Protein AF-A0A060ZP92-F1 (afdb_monomer_lite)

Radius of gyration: 17.62 Å; chains: 1; bounding box: 43×42×41 Å

pLDDT: mean 77.89, std 17.51, range [23.53, 98.38]

Structure (mmCIF, N/CA/C/O backbone):
data_AF-A0A060ZP92-F1
#
_entry.id   AF-A0A060ZP92-F1
#
loop_
_atom_site.group_PDB
_atom_site.id
_atom_site.type_symbol
_atom_site.label_atom_id
_atom_site.label_alt_id
_atom_site.label_comp_id
_atom_site.label_asym_id
_atom_site.label_entity_id
_atom_site.label_seq_id
_atom_site.pdbx_PDB_ins_code
_atom_site.Cartn_x
_atom_site.Cartn_y
_atom_site.Cartn_z
_atom_site.occupancy
_atom_site.B_iso_or_equiv
_atom_site.auth_seq_id
_atom_site.auth_comp_id
_atom_site.auth_asym_id
_atom_site.auth_atom_id
_atom_site.pdbx_PDB_model_num
ATOM 1 N N . MET A 1 1 ? -26.214 -10.672 -12.019 1.00 34.66 1 MET A N 1
ATOM 2 C CA . MET A 1 1 ? -25.165 -9.644 -11.840 1.00 34.66 1 MET A CA 1
ATOM 3 C C . MET A 1 1 ? -24.359 -9.556 -13.135 1.00 34.66 1 MET A C 1
ATOM 5 O O . MET A 1 1 ? -23.635 -10.490 -13.450 1.00 34.66 1 MET A O 1
ATOM 9 N N . ARG A 1 2 ? -24.574 -8.525 -13.968 1.00 23.53 2 ARG A N 1
ATOM 10 C CA . ARG A 1 2 ? -23.811 -8.343 -15.219 1.00 23.53 2 ARG A CA 1
ATOM 11 C C . ARG A 1 2 ? -22.409 -7.856 -14.856 1.00 23.53 2 ARG A C 1
ATOM 13 O O . ARG A 1 2 ? -22.267 -6.748 -14.354 1.00 23.53 2 ARG A O 1
ATOM 20 N N . VAL A 1 3 ? -21.395 -8.681 -15.103 1.00 27.31 3 VAL A N 1
ATOM 21 C CA . VAL A 1 3 ? -19.987 -8.282 -15.000 1.00 27.31 3 VAL A CA 1
ATOM 22 C C . VAL A 1 3 ? -19.690 -7.383 -16.201 1.00 27.31 3 VAL A C 1
ATOM 24 O O . VAL A 1 3 ? -19.450 -7.864 -17.307 1.00 27.31 3 VAL A O 1
ATOM 27 N N . SER A 1 4 ? -19.789 -6.067 -16.016 1.00 29.83 4 SER A N 1
ATOM 28 C CA . SER A 1 4 ? -19.252 -5.099 -16.973 1.00 29.83 4 SER A CA 1
ATOM 29 C C . SER A 1 4 ? -17.756 -5.366 -17.130 1.00 29.83 4 SER A C 1
ATOM 31 O O . SER A 1 4 ? -17.055 -5.490 -16.125 1.00 29.83 4 SER A O 1
ATOM 33 N N . ARG A 1 5 ? -17.278 -5.492 -18.376 1.00 30.33 5 ARG A N 1
ATOM 34 C CA . ARG A 1 5 ? -15.861 -5.712 -18.695 1.00 30.33 5 ARG A CA 1
ATOM 35 C C . ARG A 1 5 ? -15.027 -4.613 -18.034 1.00 30.33 5 ARG A C 1
ATOM 37 O O . ARG A 1 5 ? -15.079 -3.462 -18.453 1.00 30.33 5 ARG A O 1
ATOM 44 N N . CYS A 1 6 ? -14.332 -4.974 -16.960 1.00 28.98 6 CYS A N 1
ATOM 45 C CA . CYS A 1 6 ? -13.399 -4.094 -16.274 1.00 28.98 6 CYS A CA 1
ATOM 46 C C . CYS A 1 6 ? -12.155 -3.942 -17.167 1.00 28.98 6 CYS A C 1
ATOM 48 O O . CYS A 1 6 ? -11.754 -4.941 -17.775 1.00 28.98 6 CYS A O 1
ATOM 50 N N . PRO A 1 7 ? -11.566 -2.741 -17.301 1.00 36.81 7 PRO A N 1
ATOM 51 C CA . PRO A 1 7 ? -10.344 -2.558 -18.074 1.00 36.81 7 PRO A CA 1
ATOM 52 C C . PRO A 1 7 ? -9.232 -3.468 -17.541 1.00 36.81 7 PRO A C 1
ATOM 54 O O . PRO A 1 7 ? -9.171 -3.756 -16.344 1.00 36.81 7 PRO A O 1
ATOM 57 N N . SER A 1 8 ? -8.382 -3.935 -18.454 1.00 42.12 8 SER A N 1
ATOM 58 C CA . SER A 1 8 ? -7.277 -4.862 -18.201 1.00 42.12 8 SER A CA 1
ATOM 59 C C . SER A 1 8 ? -6.386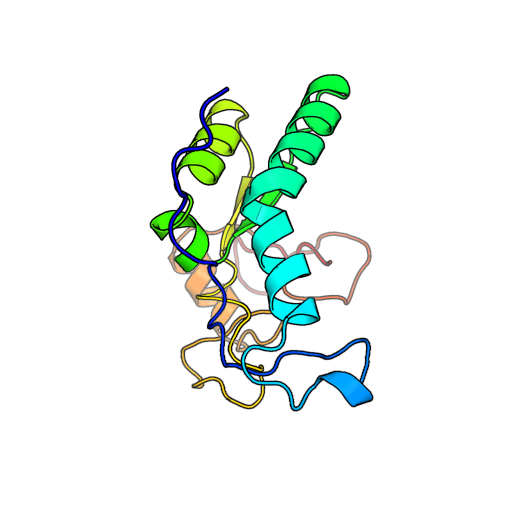 -4.423 -17.032 1.00 42.12 8 SER A C 1
ATOM 61 O O . SER A 1 8 ? -6.152 -3.223 -16.843 1.00 42.12 8 SER A O 1
ATOM 63 N N . SER A 1 9 ? -5.904 -5.431 -16.296 1.00 44.69 9 SER A N 1
ATOM 64 C CA . SER A 1 9 ? -5.021 -5.393 -15.123 1.00 44.69 9 SER A CA 1
ATOM 65 C C . SER A 1 9 ? -4.122 -4.156 -14.987 1.00 44.69 9 SER A C 1
ATOM 67 O O . SER A 1 9 ? -3.545 -3.673 -15.956 1.00 44.69 9 SER A O 1
ATOM 69 N N . VAL A 1 10 ? -3.892 -3.713 -13.743 1.00 45.72 10 VAL A N 1
ATOM 70 C CA . VAL A 1 10 ? -2.815 -2.757 -13.367 1.00 45.72 10 VAL A CA 1
ATOM 71 C C . VAL A 1 10 ? -1.423 -3.239 -13.795 1.00 45.72 10 VAL A C 1
ATOM 73 O O . VAL A 1 10 ? -0.471 -2.469 -13.863 1.00 45.72 10 VAL A O 1
ATOM 76 N N . TYR A 1 11 ? -1.308 -4.522 -14.105 1.00 54.25 11 TYR A N 1
ATOM 77 C CA . TYR A 1 11 ? -0.072 -5.160 -14.491 1.00 54.25 11 TYR A CA 1
ATOM 78 C C . TYR A 1 11 ? 0.082 -5.197 -16.006 1.00 54.25 11 TYR A C 1
ATOM 80 O O . TYR A 1 11 ? -0.868 -5.535 -16.717 1.00 54.25 11 TYR A O 1
ATOM 88 N N . GLU A 1 12 ? 1.282 -4.864 -16.484 1.00 60.38 12 GLU A N 1
ATOM 89 C CA . GLU A 1 12 ? 1.642 -5.040 -17.888 1.00 60.38 12 GLU A CA 1
ATOM 90 C C . GLU A 1 12 ? 1.626 -6.534 -18.215 1.00 60.38 12 GLU A C 1
ATOM 92 O O . GLU A 1 12 ? 2.342 -7.326 -17.602 1.00 60.38 12 GLU A O 1
ATOM 97 N N . VAL A 1 13 ? 0.765 -6.907 -19.160 1.00 57.66 13 VAL A N 1
ATOM 98 C CA . VAL A 1 13 ? 0.429 -8.298 -19.501 1.00 57.66 13 VAL A CA 1
ATOM 99 C C . VAL A 1 13 ? 1.650 -9.099 -19.967 1.00 57.66 13 VAL A C 1
ATOM 101 O O . VAL A 1 13 ? 1.743 -10.296 -19.695 1.00 57.66 13 VAL A O 1
ATOM 104 N N . ASP A 1 14 ? 2.606 -8.415 -20.595 1.00 57.59 14 ASP A N 1
ATOM 105 C CA . ASP A 1 14 ? 3.786 -9.021 -21.213 1.00 57.59 14 ASP A CA 1
ATOM 106 C C . ASP A 1 14 ? 5.065 -8.844 -20.384 1.00 57.59 14 ASP A C 1
ATOM 108 O O . ASP A 1 14 ? 6.139 -9.270 -20.812 1.00 57.59 14 ASP A O 1
ATOM 112 N N . ARG A 1 15 ? 4.987 -8.236 -19.188 1.00 59.16 15 ARG A N 1
ATOM 113 C CA . ARG A 1 15 ? 6.166 -8.115 -18.325 1.00 59.16 15 ARG A CA 1
ATOM 114 C C . ARG A 1 15 ? 6.324 -9.325 -17.412 1.00 59.16 15 ARG A C 1
ATOM 116 O O . ARG A 1 15 ? 5.422 -9.624 -16.620 1.00 59.16 15 ARG A O 1
ATOM 123 N N . PRO A 1 16 ? 7.493 -9.990 -17.438 1.00 52.31 16 PRO A N 1
ATOM 124 C CA . PRO A 1 16 ? 7.793 -11.023 -16.468 1.00 52.31 16 PRO A CA 1
ATOM 125 C C . PRO A 1 16 ? 7.847 -10.405 -15.065 1.00 52.31 16 PRO A C 1
ATOM 127 O O . PRO A 1 16 ? 8.478 -9.380 -14.833 1.00 52.31 16 PRO A O 1
ATOM 130 N N . SER A 1 17 ? 7.195 -11.059 -14.112 1.00 58.78 17 SER A N 1
ATOM 131 C CA . SER A 1 17 ? 7.339 -10.789 -12.680 1.00 58.78 17 SER A CA 1
ATOM 132 C C . SER A 1 17 ? 7.873 -12.042 -11.980 1.00 58.78 17 SER A C 1
ATOM 134 O O . SER A 1 17 ? 8.050 -13.078 -12.629 1.00 58.78 17 SER A O 1
ATOM 136 N N . THR A 1 18 ? 8.168 -11.951 -10.680 1.00 58.47 18 THR A N 1
ATOM 137 C CA . THR A 1 18 ? 8.596 -13.067 -9.834 1.00 58.47 18 THR A CA 1
ATOM 138 C C . THR A 1 18 ? 7.713 -14.284 -10.092 1.00 58.47 18 THR A C 1
ATOM 140 O O . THR A 1 18 ? 6.513 -14.281 -9.817 1.00 58.47 18 THR A O 1
ATOM 143 N N . SER A 1 19 ? 8.304 -15.310 -10.701 1.00 61.28 19 SER A N 1
ATOM 144 C CA . SER A 1 19 ? 7.582 -16.516 -11.079 1.00 61.28 19 SER A CA 1
ATOM 145 C C . SER A 1 19 ? 7.633 -17.518 -9.938 1.00 61.28 19 SER A C 1
ATOM 147 O O . SER A 1 19 ? 8.722 -17.884 -9.507 1.00 61.28 19 SER A O 1
ATOM 149 N N . ILE A 1 20 ? 6.470 -17.998 -9.492 1.00 65.19 20 ILE A N 1
ATOM 150 C CA . ILE A 1 20 ? 6.398 -19.140 -8.566 1.00 65.19 20 ILE A CA 1
ATOM 151 C C . ILE A 1 20 ? 6.690 -20.456 -9.312 1.00 65.19 20 ILE A C 1
ATOM 153 O O . ILE A 1 20 ? 7.196 -21.401 -8.718 1.00 65.19 20 ILE A O 1
ATOM 157 N N . PHE A 1 21 ? 6.446 -20.497 -10.628 1.00 72.38 21 PHE A N 1
ATOM 158 C CA . PHE A 1 21 ? 6.690 -21.659 -11.488 1.00 72.38 21 PHE A CA 1
ATOM 159 C C . PHE A 1 21 ? 7.676 -21.293 -12.609 1.00 72.38 21 PHE A C 1
ATOM 161 O O . PHE A 1 21 ? 7.273 -20.677 -13.606 1.00 72.38 21 PHE A O 1
ATOM 168 N N . PRO A 1 22 ? 8.977 -21.605 -12.452 1.00 69.75 22 PRO A N 1
ATOM 169 C CA . PRO A 1 22 ? 10.018 -21.206 -13.402 1.00 69.75 22 PRO A CA 1
ATOM 170 C C . PRO A 1 22 ? 9.716 -21.620 -14.847 1.00 69.75 22 PRO A C 1
ATOM 172 O O . PRO A 1 22 ? 9.876 -20.804 -15.753 1.00 69.75 22 PRO A O 1
ATOM 175 N N . ASP A 1 23 ? 9.179 -22.824 -15.044 1.00 78.12 23 ASP A N 1
ATOM 176 C CA . ASP A 1 23 ? 8.965 -23.434 -16.364 1.00 78.12 23 ASP A CA 1
ATOM 177 C C . ASP A 1 23 ? 7.969 -22.668 -17.243 1.00 78.12 23 ASP A C 1
ATOM 179 O O . ASP A 1 23 ? 8.072 -22.659 -18.466 1.00 78.12 23 ASP A O 1
ATOM 183 N N . THR A 1 24 ? 7.013 -21.970 -16.628 1.00 70.62 24 THR A N 1
ATOM 184 C CA . THR A 1 24 ? 5.992 -21.194 -17.347 1.00 70.62 24 THR A CA 1
ATOM 185 C C . THR A 1 24 ? 6.353 -19.718 -17.519 1.00 70.62 24 THR A C 1
ATOM 187 O O . THR A 1 24 ? 5.608 -18.982 -18.163 1.00 70.62 24 THR A O 1
ATOM 190 N N . ARG A 1 25 ? 7.495 -19.268 -16.970 1.00 68.50 25 ARG A N 1
ATOM 191 C CA . ARG A 1 25 ? 7.913 -17.851 -16.961 1.00 68.50 25 ARG A CA 1
ATOM 192 C C . ARG A 1 25 ? 8.108 -17.265 -18.363 1.00 68.50 25 ARG A C 1
ATOM 194 O O . ARG A 1 25 ? 7.952 -16.061 -18.527 1.00 68.50 25 ARG A O 1
ATOM 201 N N . ALA A 1 26 ? 8.480 -18.089 -19.343 1.00 72.19 26 ALA A N 1
ATOM 202 C CA . ALA A 1 26 ? 8.797 -17.644 -20.702 1.00 72.19 26 ALA A CA 1
ATOM 203 C C . ALA A 1 26 ? 7.561 -17.423 -21.598 1.00 72.19 26 ALA A C 1
ATOM 205 O O . ALA A 1 26 ? 7.706 -16.958 -22.726 1.00 72.19 26 ALA A O 1
ATOM 206 N N . LEU A 1 27 ? 6.356 -17.772 -21.134 1.00 73.12 27 LEU A N 1
ATOM 207 C CA . LEU A 1 27 ? 5.127 -17.584 -21.905 1.00 73.12 27 LEU A CA 1
ATOM 208 C C . LEU A 1 27 ? 4.749 -16.096 -21.973 1.00 73.12 27 LEU A C 1
ATOM 210 O O . LEU A 1 27 ? 4.792 -15.405 -20.958 1.00 73.12 27 LEU A O 1
ATOM 214 N N . ALA A 1 28 ? 4.327 -15.628 -23.151 1.00 69.56 28 ALA A N 1
ATOM 215 C CA . ALA A 1 28 ? 3.803 -14.280 -23.373 1.00 69.56 28 ALA A CA 1
ATOM 216 C C . ALA A 1 28 ? 2.411 -14.367 -24.042 1.00 69.56 28 ALA A C 1
ATOM 218 O O . ALA A 1 28 ? 2.324 -14.819 -25.187 1.00 69.56 28 ALA A O 1
ATOM 219 N N . PRO A 1 29 ? 1.318 -13.997 -23.344 1.00 69.31 29 PRO A N 1
ATOM 220 C CA . PRO A 1 29 ? 1.286 -13.533 -21.954 1.00 69.31 29 PRO A CA 1
ATOM 221 C C . PRO A 1 29 ? 1.598 -14.667 -20.973 1.00 69.31 29 PRO A C 1
ATOM 223 O O . PRO A 1 29 ? 1.275 -15.820 -21.252 1.00 69.31 29 PRO A O 1
ATOM 226 N N . TYR A 1 30 ? 2.172 -14.354 -19.807 1.00 73.62 30 TYR A N 1
ATOM 227 C CA . TYR A 1 30 ? 2.406 -15.349 -18.754 1.00 73.62 30 TYR A CA 1
ATOM 228 C C . TYR A 1 30 ? 1.087 -15.586 -17.991 1.00 73.62 30 TYR A C 1
ATOM 230 O O . TYR A 1 30 ? 0.736 -14.786 -17.119 1.00 73.62 30 TYR A O 1
ATOM 238 N N . PRO A 1 31 ? 0.310 -16.653 -18.274 1.00 73.88 31 PRO A N 1
ATOM 239 C CA . PRO A 1 31 ? -1.106 -16.670 -17.912 1.00 73.88 31 PRO A CA 1
ATOM 240 C C . PRO A 1 31 ? -1.339 -16.890 -16.414 1.00 73.88 31 PRO A C 1
ATOM 242 O O . PRO A 1 31 ? -2.288 -16.337 -15.859 1.00 73.88 31 PRO A O 1
ATOM 245 N N . LEU A 1 32 ? -0.453 -17.629 -15.734 1.00 74.69 32 LEU A N 1
ATOM 246 C CA . LEU A 1 32 ? -0.505 -17.778 -14.275 1.00 74.69 32 LEU A CA 1
ATOM 247 C C . LEU A 1 32 ? -0.263 -16.436 -13.584 1.00 74.69 32 LEU A C 1
ATOM 249 O O . LEU A 1 32 ? -0.985 -16.072 -12.656 1.00 74.69 32 LEU A O 1
ATOM 253 N N . ASN A 1 33 ? 0.710 -15.676 -14.095 1.00 74.62 33 ASN A N 1
ATOM 254 C CA . ASN A 1 33 ? 1.044 -14.377 -13.543 1.00 74.62 33 ASN A CA 1
ATOM 255 C C . ASN A 1 33 ? 0.022 -13.303 -13.912 1.00 74.62 33 ASN A C 1
ATOM 257 O O . ASN A 1 33 ? -0.225 -12.375 -13.163 1.00 74.62 33 ASN A O 1
ATOM 261 N N . TYR A 1 34 ? -0.655 -13.426 -15.040 1.00 76.81 34 TYR A N 1
ATOM 262 C CA . TYR A 1 34 ? -1.779 -12.549 -15.320 1.00 76.81 34 TYR A CA 1
ATOM 263 C C . TYR A 1 34 ? -2.966 -12.860 -14.392 1.00 76.81 34 TYR A C 1
ATOM 265 O O . TYR A 1 34 ? -3.515 -11.970 -13.737 1.00 76.81 34 TYR A O 1
ATOM 273 N N . GLY A 1 35 ? -3.329 -14.141 -14.276 1.00 79.62 35 GLY A N 1
ATOM 274 C CA . GLY A 1 35 ? -4.527 -14.582 -13.563 1.00 79.62 35 GLY A CA 1
ATOM 275 C C . GLY A 1 35 ? -4.550 -14.184 -12.087 1.00 79.62 35 GLY A C 1
ATOM 276 O O . GLY A 1 35 ? -5.542 -13.623 -11.619 1.00 79.62 35 GLY A O 1
ATOM 277 N N . TRP A 1 36 ? -3.455 -14.408 -11.353 1.00 75.25 36 TRP A N 1
ATOM 278 C CA . TRP A 1 36 ? -3.393 -14.085 -9.918 1.00 75.25 36 TRP A CA 1
ATOM 279 C C . TRP A 1 36 ? -3.486 -12.569 -9.622 1.00 75.25 36 TRP A C 1
ATOM 281 O O . TRP A 1 36 ? -3.965 -12.153 -8.569 1.00 75.25 36 TRP A O 1
ATOM 291 N N . ARG A 1 37 ? -3.101 -11.738 -10.592 1.00 78.81 37 ARG A N 1
ATOM 292 C CA . ARG A 1 37 ? -2.873 -10.295 -10.502 1.00 78.81 37 ARG A CA 1
ATOM 293 C C . ARG A 1 37 ? -4.141 -9.561 -10.882 1.00 78.81 37 ARG A C 1
ATOM 295 O O . ARG A 1 37 ? -4.487 -8.575 -10.245 1.00 78.81 37 ARG A O 1
ATOM 302 N N . ASP A 1 38 ? -4.858 -10.085 -11.875 1.00 84.31 38 ASP A N 1
ATOM 303 C CA . ASP A 1 38 ? -6.220 -9.668 -12.201 1.00 84.31 38 ASP A CA 1
ATOM 304 C C . ASP A 1 38 ? -7.207 -10.041 -11.084 1.00 84.31 38 ASP A C 1
ATOM 306 O O . ASP A 1 38 ? -8.100 -9.263 -10.743 1.00 84.31 38 ASP A O 1
ATOM 310 N N . TYR A 1 39 ? -7.030 -11.211 -10.457 1.00 89.88 39 TYR A N 1
ATOM 311 C CA . TYR A 1 39 ? -7.950 -11.678 -9.422 1.00 89.88 39 TYR A CA 1
ATOM 312 C C . TYR A 1 39 ? -8.029 -10.739 -8.212 1.00 89.88 39 TYR A C 1
ATOM 314 O O . TYR A 1 39 ? -9.132 -10.506 -7.712 1.00 89.88 39 TYR A O 1
ATOM 322 N N . GLY A 1 40 ? -6.901 -10.188 -7.751 1.00 89.88 40 GLY A N 1
ATOM 323 C CA . GLY A 1 40 ? -6.835 -9.282 -6.597 1.00 89.88 40 GLY A CA 1
ATOM 324 C C . GLY A 1 40 ? -7.860 -8.136 -6.657 1.00 89.88 40 GLY A C 1
ATOM 325 O O . GLY A 1 40 ? -8.799 -8.133 -5.856 1.00 89.88 40 GLY A O 1
ATOM 326 N N . PRO A 1 41 ? -7.747 -7.200 -7.616 1.00 89.69 41 PRO A N 1
ATOM 327 C CA . PRO A 1 41 ? -8.677 -6.081 -7.760 1.00 89.69 41 PRO A CA 1
ATOM 328 C C . PRO A 1 41 ? -10.071 -6.497 -8.258 1.00 89.69 41 PRO A C 1
ATOM 330 O O . PRO A 1 41 ? -11.060 -5.836 -7.935 1.00 89.69 41 PRO A O 1
ATOM 333 N N . ARG A 1 42 ? -10.193 -7.590 -9.028 1.00 90.06 42 ARG A N 1
ATOM 334 C CA . ARG A 1 42 ? -11.485 -8.010 -9.596 1.00 90.06 42 ARG A CA 1
ATOM 335 C C . ARG A 1 42 ? -12.377 -8.751 -8.603 1.00 90.06 42 ARG A C 1
ATOM 337 O O . ARG A 1 42 ? -13.595 -8.615 -8.663 1.00 90.06 42 ARG A O 1
ATOM 344 N N . GLY A 1 43 ? -11.794 -9.559 -7.723 1.00 92.44 43 GLY A N 1
ATOM 345 C CA . GLY A 1 43 ? -12.538 -10.466 -6.849 1.00 92.44 43 GLY A CA 1
ATOM 346 C C . GLY A 1 43 ? -11.978 -10.593 -5.437 1.00 92.44 43 GLY A C 1
ATOM 347 O O . GLY A 1 43 ? -12.759 -10.705 -4.494 1.00 92.44 43 GLY A O 1
ATOM 348 N N . GLY A 1 44 ? -10.656 -10.611 -5.273 1.00 94.56 44 GLY A N 1
ATOM 349 C CA . GLY A 1 44 ? -10.016 -10.809 -3.970 1.00 94.56 44 GLY A CA 1
ATOM 350 C C . GLY A 1 44 ? -10.378 -9.711 -2.970 1.00 94.56 44 GLY A C 1
ATOM 351 O O . GLY A 1 44 ? -10.836 -10.006 -1.869 1.00 94.56 44 GLY A O 1
ATOM 352 N N . ILE A 1 45 ? -10.264 -8.450 -3.390 1.00 95.12 45 ILE A N 1
ATOM 353 C CA . ILE A 1 45 ? -10.505 -7.282 -2.537 1.00 95.12 45 ILE A CA 1
ATOM 354 C C . ILE A 1 45 ? -11.926 -7.235 -1.964 1.00 95.12 45 ILE A C 1
ATOM 356 O O . ILE A 1 45 ? -12.102 -6.900 -0.800 1.00 95.12 45 ILE A O 1
ATOM 360 N N . TRP A 1 46 ? -12.939 -7.634 -2.734 1.00 96.69 46 TRP A N 1
ATOM 361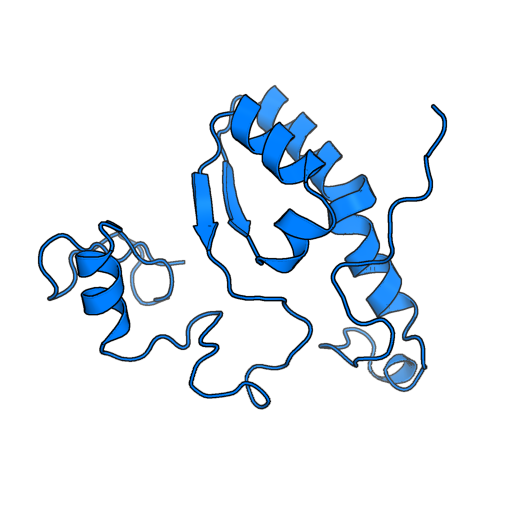 C CA . TRP A 1 46 ? -14.335 -7.602 -2.286 1.00 96.69 46 TRP A CA 1
ATOM 362 C C . TRP A 1 46 ? -14.612 -8.629 -1.188 1.00 96.69 46 TRP A C 1
ATOM 364 O O . TRP A 1 46 ? -15.314 -8.329 -0.230 1.00 96.69 46 TRP A O 1
ATOM 374 N N . ARG A 1 47 ? -13.979 -9.805 -1.265 1.00 97.56 47 ARG A N 1
ATOM 375 C CA . ARG A 1 47 ? -14.054 -10.814 -0.197 1.00 97.56 47 ARG A CA 1
ATOM 376 C C . ARG A 1 47 ? -13.333 -10.354 1.068 1.00 97.56 47 ARG A C 1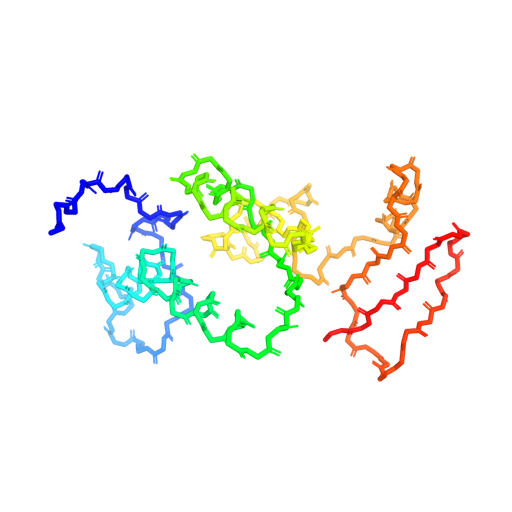
ATOM 378 O O . ARG A 1 47 ? -13.817 -10.596 2.170 1.00 97.56 47 ARG A O 1
ATOM 385 N N . LEU A 1 48 ? -12.190 -9.678 0.915 1.00 96.88 48 LEU A N 1
ATOM 386 C CA . LEU A 1 48 ? -11.485 -9.075 2.048 1.00 96.88 48 LEU A CA 1
ATOM 387 C C . LEU A 1 48 ? -12.341 -7.996 2.711 1.00 96.88 48 LEU A C 1
ATOM 389 O O . LEU A 1 48 ? -12.462 -8.000 3.930 1.00 96.88 48 LEU A O 1
ATOM 393 N N . ILE A 1 49 ? -12.983 -7.134 1.921 1.00 97.31 49 ILE A N 1
ATOM 394 C CA . ILE A 1 49 ? -13.927 -6.127 2.416 1.00 97.31 49 ILE A CA 1
ATOM 395 C C . ILE A 1 49 ? -15.042 -6.781 3.237 1.00 97.31 49 ILE A C 1
ATOM 397 O O . ILE A 1 49 ? -15.248 -6.389 4.378 1.00 97.31 49 ILE A O 1
ATOM 401 N N . GLU A 1 50 ? -15.711 -7.809 2.709 1.00 97.75 50 GLU A N 1
ATOM 402 C CA . GLU A 1 50 ? -16.780 -8.513 3.434 1.00 97.75 50 GLU A CA 1
ATOM 403 C C . GLU A 1 50 ? -16.298 -9.102 4.769 1.00 97.75 50 GLU A C 1
ATOM 405 O O . GLU A 1 50 ? -17.015 -9.064 5.772 1.00 97.75 50 GLU A O 1
ATOM 410 N N . SER A 1 51 ? -15.079 -9.645 4.799 1.00 97.94 51 SER A N 1
ATOM 411 C CA . SER A 1 51 ? -14.478 -10.183 6.021 1.00 97.94 51 SER A CA 1
ATOM 412 C C . SER A 1 51 ? -14.137 -9.078 7.025 1.00 97.94 51 SER A C 1
ATOM 414 O O . SER A 1 51 ? -14.444 -9.209 8.207 1.00 97.94 51 SER A O 1
ATOM 416 N N . LEU A 1 52 ? -13.522 -7.984 6.574 1.00 98.00 52 LEU A N 1
ATOM 417 C CA . LEU A 1 52 ? -13.162 -6.848 7.425 1.00 98.00 52 LEU A CA 1
ATOM 418 C C . LEU A 1 52 ? -14.408 -6.169 8.003 1.00 98.00 52 LEU A C 1
ATOM 420 O O . LEU A 1 52 ? -14.441 -5.887 9.198 1.00 98.00 52 LEU A O 1
ATOM 424 N N . ASP A 1 53 ? -15.450 -5.992 7.186 1.00 97.69 53 ASP A N 1
ATOM 425 C CA . ASP A 1 53 ? -16.734 -5.424 7.600 1.00 97.69 53 ASP A CA 1
ATOM 426 C C . ASP A 1 53 ? -17.394 -6.303 8.676 1.00 97.69 53 ASP A C 1
ATOM 428 O O . ASP A 1 53 ? -17.831 -5.795 9.709 1.00 97.69 53 ASP A O 1
ATOM 432 N N . ARG A 1 54 ? -17.394 -7.634 8.492 1.00 98.38 54 ARG A N 1
ATOM 433 C CA . ARG A 1 54 ? -17.924 -8.599 9.477 1.00 98.38 54 ARG A CA 1
ATOM 434 C C . ARG A 1 54 ? -17.247 -8.484 10.842 1.00 98.38 54 ARG A C 1
ATOM 436 O O . ARG A 1 54 ? -17.899 -8.690 11.861 1.00 98.38 54 ARG A O 1
ATOM 443 N N . HIS A 1 55 ? -15.953 -8.185 10.855 1.00 97.88 55 HIS A N 1
ATOM 444 C CA . HIS A 1 55 ? -15.155 -8.077 12.075 1.00 97.88 55 HIS A CA 1
ATOM 445 C C . HIS A 1 55 ? -14.942 -6.631 12.539 1.00 97.88 55 HIS A C 1
ATOM 447 O O . HIS A 1 55 ? -14.224 -6.411 13.510 1.00 97.88 55 HIS A O 1
ATOM 453 N N . GLN A 1 56 ? -15.568 -5.654 11.875 1.00 96.62 56 GLN A N 1
ATOM 454 C CA . GLN A 1 56 ? -15.445 -4.227 12.180 1.00 96.62 56 GLN A CA 1
ATOM 455 C C . GLN A 1 56 ? -13.984 -3.735 12.203 1.00 96.62 56 GLN A C 1
ATOM 457 O O . GLN A 1 56 ? -13.618 -2.857 12.986 1.00 96.62 56 GLN A O 1
ATOM 462 N N . VAL A 1 57 ? -13.139 -4.296 11.333 1.00 97.50 57 VAL A N 1
ATOM 463 C CA . VAL A 1 57 ? -11.716 -3.953 11.243 1.00 97.50 57 VAL A CA 1
ATOM 464 C C . VAL A 1 57 ? -11.499 -2.896 10.166 1.00 97.50 57 VAL A C 1
ATOM 466 O O . VAL A 1 57 ? -11.821 -3.084 8.993 1.00 97.50 57 VAL A O 1
ATOM 469 N N . ARG A 1 58 ? -10.887 -1.779 10.560 1.00 96.56 58 ARG A N 1
ATOM 470 C CA . ARG A 1 58 ? -10.423 -0.740 9.638 1.00 96.56 58 ARG A CA 1
ATOM 471 C C . ARG A 1 58 ? -9.077 -1.147 9.035 1.00 96.56 58 ARG A C 1
ATOM 473 O O . ARG A 1 58 ? -8.136 -1.407 9.778 1.00 96.56 58 ARG A O 1
ATOM 480 N N . ALA A 1 59 ? -8.970 -1.139 7.709 1.00 94.75 59 ALA A N 1
ATOM 481 C CA . ALA A 1 59 ? -7.719 -1.455 7.025 1.00 94.75 59 ALA A CA 1
ATOM 482 C C . ALA A 1 59 ? -6.828 -0.225 6.790 1.00 94.75 59 ALA A C 1
ATOM 484 O O . ALA A 1 59 ? -7.311 0.902 6.621 1.00 94.75 59 ALA A O 1
ATOM 485 N N . SER A 1 60 ? -5.527 -0.499 6.698 1.00 91.88 60 SER A N 1
ATOM 486 C CA . SER A 1 60 ? -4.521 0.356 6.068 1.00 91.88 60 SER A CA 1
ATOM 487 C C . SER A 1 60 ? -4.104 -0.283 4.745 1.00 91.88 60 SER A C 1
ATOM 489 O O . SER A 1 60 ? -3.826 -1.479 4.704 1.00 91.88 60 SER A O 1
ATOM 491 N N . VAL A 1 61 ? -4.088 0.493 3.663 1.00 89.38 61 VAL A N 1
ATOM 492 C CA . VAL A 1 61 ? -3.848 -0.009 2.305 1.00 89.38 61 VAL A CA 1
ATOM 493 C C . VAL A 1 61 ? -2.617 0.649 1.711 1.00 89.38 61 VAL A C 1
ATOM 495 O O . VAL A 1 61 ? -2.593 1.864 1.531 1.00 89.38 61 VAL A O 1
ATOM 498 N N . MET A 1 62 ? -1.636 -0.168 1.341 1.00 86.94 62 MET A N 1
ATOM 499 C CA . MET A 1 62 ? -0.517 0.231 0.489 1.00 86.94 62 MET A CA 1
ATOM 500 C C . MET A 1 62 ? -1.010 0.278 -0.961 1.00 86.94 62 MET A C 1
ATOM 502 O O . MET A 1 62 ? -1.289 -0.756 -1.569 1.00 86.94 62 MET A O 1
ATOM 506 N N . LEU A 1 63 ? -1.203 1.483 -1.497 1.00 84.19 63 LEU A N 1
ATOM 507 C CA . LEU A 1 63 ? -1.871 1.715 -2.774 1.00 84.19 63 LEU A CA 1
ATOM 508 C C . LEU A 1 63 ? -0.878 2.185 -3.840 1.00 84.19 63 LEU A C 1
ATOM 510 O O . LEU A 1 63 ? -0.303 3.270 -3.739 1.00 84.19 63 LEU A O 1
ATOM 514 N N . ASN A 1 64 ? -0.737 1.395 -4.905 1.00 84.44 64 ASN A N 1
ATOM 515 C CA . ASN A 1 64 ? -0.086 1.842 -6.133 1.00 84.44 64 ASN A CA 1
ATOM 516 C C . ASN A 1 64 ? -0.958 2.888 -6.861 1.00 84.44 64 ASN A C 1
ATOM 518 O O . ASN A 1 64 ? -2.175 2.701 -6.966 1.00 84.44 64 ASN A O 1
ATOM 522 N N . SER A 1 65 ? -0.366 3.936 -7.442 1.00 79.56 65 SER A N 1
ATOM 523 C CA . SER A 1 65 ? -1.132 4.992 -8.132 1.00 79.56 65 SER A CA 1
ATOM 524 C C . SER A 1 65 ? -1.969 4.468 -9.307 1.00 79.56 65 SER A C 1
ATOM 526 O O . SER A 1 65 ? -3.112 4.889 -9.477 1.00 79.56 65 SER A O 1
ATOM 528 N N . ASP A 1 66 ? -1.460 3.496 -10.073 1.00 83.00 66 ASP A N 1
ATOM 529 C CA . ASP A 1 66 ? -2.167 2.937 -11.238 1.00 83.00 66 ASP A CA 1
ATOM 530 C C . ASP A 1 66 ? -3.487 2.232 -10.842 1.00 83.00 66 ASP A C 1
ATOM 532 O O . ASP A 1 66 ? -4.421 2.139 -11.644 1.00 83.00 66 ASP A O 1
ATOM 536 N N . VAL A 1 67 ? -3.609 1.759 -9.591 1.00 84.69 67 VAL A N 1
ATOM 537 C CA . VAL A 1 67 ? -4.856 1.171 -9.063 1.00 84.69 67 VAL A CA 1
ATOM 538 C C . VAL A 1 67 ? -5.936 2.239 -8.917 1.00 84.69 67 VAL A C 1
ATOM 540 O O . VAL A 1 67 ? -7.100 1.963 -9.208 1.00 84.69 67 VAL A O 1
ATOM 543 N N . ALA A 1 68 ? -5.572 3.452 -8.494 1.00 83.81 68 ALA A N 1
ATOM 544 C CA . ALA A 1 68 ? -6.528 4.542 -8.325 1.00 83.81 68 ALA A CA 1
ATOM 545 C C . ALA A 1 68 ? -7.152 4.965 -9.665 1.00 83.81 68 ALA A C 1
ATOM 547 O O . ALA A 1 68 ? -8.344 5.267 -9.716 1.00 83.81 68 ALA A O 1
ATOM 548 N N . GLU A 1 69 ? -6.368 4.924 -10.745 1.00 82.94 69 GLU A N 1
ATOM 549 C CA . GLU A 1 69 ? -6.829 5.234 -12.101 1.00 82.94 69 GLU A CA 1
ATOM 550 C C . GLU A 1 69 ? -7.696 4.113 -12.695 1.00 82.94 69 GLU A C 1
ATOM 552 O O . GLU A 1 69 ? -8.766 4.377 -13.245 1.00 82.94 69 GLU A O 1
ATOM 557 N N . ARG A 1 70 ? -7.263 2.850 -12.578 1.00 85.62 70 ARG A N 1
ATOM 558 C CA . ARG A 1 70 ? -7.917 1.706 -13.246 1.00 85.62 70 ARG A CA 1
ATOM 559 C C . ARG A 1 70 ? -9.079 1.105 -12.462 1.00 85.62 70 ARG A C 1
ATOM 561 O O . ARG A 1 70 ? -10.029 0.603 -13.061 1.00 85.62 70 ARG A O 1
ATOM 568 N N . TYR A 1 71 ? -9.013 1.152 -11.133 1.00 90.25 71 TYR A N 1
ATOM 569 C CA . TYR A 1 71 ? -10.007 0.572 -10.229 1.00 90.25 71 TYR A CA 1
ATOM 570 C C . TYR A 1 71 ? -10.499 1.587 -9.182 1.00 90.25 71 TYR A C 1
ATOM 572 O O . TYR A 1 71 ? -10.467 1.302 -7.978 1.00 90.25 71 TYR A O 1
ATOM 580 N N . PRO A 1 72 ? -11.021 2.759 -9.595 1.00 91.50 72 PRO A N 1
ATOM 581 C CA . PRO A 1 72 ? -11.459 3.803 -8.667 1.00 91.50 72 PRO A CA 1
ATOM 582 C C . PRO A 1 72 ? -12.559 3.328 -7.705 1.00 91.50 72 PRO A C 1
ATOM 584 O O . PRO A 1 72 ? -12.713 3.883 -6.619 1.00 91.50 72 PRO A O 1
ATOM 587 N N . GLN A 1 73 ? -13.317 2.285 -8.063 1.00 94.38 73 GLN A N 1
ATOM 588 C CA . GLN A 1 73 ? -14.303 1.658 -7.183 1.00 94.38 73 GLN A CA 1
ATOM 589 C C . GLN A 1 73 ? -13.692 1.091 -5.891 1.00 94.38 73 GLN A C 1
ATOM 591 O O . GLN A 1 73 ? -14.353 1.132 -4.859 1.00 94.38 73 GLN A O 1
ATOM 596 N N . ILE A 1 74 ? -12.441 0.616 -5.917 1.00 93.88 74 ILE A N 1
ATOM 597 C CA . ILE A 1 74 ? -11.743 0.124 -4.719 1.00 93.88 74 ILE A CA 1
ATOM 598 C C . ILE A 1 74 ? -11.446 1.296 -3.781 1.00 93.88 74 ILE A C 1
ATOM 600 O O . ILE A 1 74 ? -11.711 1.224 -2.582 1.00 93.88 74 ILE A O 1
ATOM 604 N N . VAL A 1 75 ? -10.964 2.411 -4.341 1.00 93.19 75 VAL A N 1
ATOM 605 C CA . VAL A 1 75 ? -10.680 3.632 -3.576 1.00 93.19 75 VAL A CA 1
ATOM 606 C C . VAL A 1 75 ? -11.958 4.182 -2.943 1.00 93.19 75 VAL A C 1
ATOM 608 O O . VAL A 1 75 ? -11.966 4.524 -1.763 1.00 93.19 75 VAL A O 1
ATOM 611 N N . ARG A 1 76 ? -13.069 4.222 -3.690 1.00 94.94 76 ARG A N 1
ATOM 612 C CA . ARG A 1 76 ? -14.374 4.637 -3.145 1.00 94.94 76 ARG A CA 1
ATOM 613 C C . ARG A 1 76 ? -14.818 3.736 -1.993 1.00 94.94 76 ARG A C 1
ATOM 615 O O . ARG A 1 76 ? -15.131 4.255 -0.926 1.00 94.94 76 ARG A O 1
ATOM 622 N N . ALA A 1 77 ? -14.751 2.416 -2.173 1.00 95.62 77 ALA A N 1
ATOM 623 C CA . ALA A 1 77 ? -15.150 1.452 -1.149 1.00 95.62 77 ALA A CA 1
ATOM 624 C C . ALA A 1 77 ? -14.338 1.592 0.150 1.00 95.62 77 ALA A C 1
ATOM 626 O O . ALA A 1 77 ? -14.905 1.516 1.241 1.00 95.62 77 ALA A O 1
ATOM 627 N N . GLY A 1 78 ? -13.027 1.839 0.049 1.00 95.25 78 GLY A N 1
ATOM 628 C CA . GLY A 1 78 ? -12.194 2.096 1.223 1.00 95.25 78 GLY A CA 1
ATOM 629 C C . GLY A 1 78 ? -12.474 3.460 1.867 1.00 95.25 78 GLY A C 1
ATOM 630 O O . GLY A 1 78 ? -12.479 3.562 3.091 1.00 95.25 78 GLY A O 1
ATOM 631 N N . ARG A 1 79 ? -12.781 4.508 1.084 1.00 94.69 79 ARG A N 1
ATOM 632 C CA . ARG A 1 79 ? -13.163 5.829 1.624 1.00 94.69 79 ARG A CA 1
ATOM 633 C C . ARG A 1 79 ? -14.463 5.774 2.423 1.00 94.69 79 ARG A C 1
ATOM 635 O O . ARG A 1 79 ? -14.514 6.353 3.502 1.00 94.69 79 ARG A O 1
ATOM 642 N N . GLU A 1 80 ? -15.472 5.053 1.936 1.00 96.56 80 GLU A N 1
ATOM 643 C CA . GLU A 1 80 ? -16.735 4.815 2.660 1.00 96.56 80 GLU A CA 1
ATOM 644 C C . GLU A 1 80 ? -16.511 4.119 4.011 1.00 96.56 80 GLU A C 1
ATOM 646 O O . GLU A 1 80 ? -17.255 4.342 4.961 1.00 96.56 80 GLU A O 1
ATOM 651 N N . ARG A 1 81 ? -15.443 3.320 4.114 1.00 96.44 81 ARG A N 1
ATOM 652 C CA . ARG A 1 81 ? -15.032 2.592 5.325 1.00 96.44 81 ARG A CA 1
ATOM 653 C C . ARG A 1 81 ? -13.979 3.325 6.149 1.00 96.44 81 ARG A C 1
ATOM 655 O O . ARG A 1 81 ? -13.415 2.752 7.080 1.00 96.44 81 ARG A O 1
ATOM 662 N N . ASN A 1 82 ? -13.686 4.579 5.800 1.00 96.00 82 ASN A N 1
ATOM 663 C CA . ASN A 1 82 ? -12.652 5.387 6.434 1.00 96.00 82 ASN A CA 1
ATOM 664 C C . ASN A 1 82 ? -11.274 4.690 6.452 1.00 96.00 82 ASN A C 1
ATOM 666 O O . ASN A 1 82 ? -10.523 4.856 7.400 1.00 96.00 82 ASN A O 1
ATOM 670 N N . TRP A 1 83 ? -10.908 3.878 5.461 1.00 94.19 83 TRP A N 1
ATOM 671 C CA . TRP A 1 83 ? -9.598 3.213 5.437 1.00 94.19 83 TRP A CA 1
ATOM 672 C C . TRP A 1 83 ? -8.430 4.203 5.379 1.00 94.19 83 TRP A C 1
ATOM 674 O O . TRP A 1 83 ? -8.573 5.345 4.937 1.00 94.19 83 TRP A O 1
ATOM 684 N N . VAL A 1 84 ? -7.269 3.757 5.855 1.00 91.69 84 VAL A N 1
ATOM 685 C CA . VAL A 1 84 ? -6.011 4.502 5.745 1.00 91.69 84 VAL A CA 1
ATOM 686 C C . VAL A 1 84 ? -5.352 4.158 4.412 1.00 91.69 84 VAL A C 1
ATOM 688 O O . VAL A 1 84 ? -5.301 2.992 4.031 1.00 91.69 84 VAL A O 1
ATOM 691 N N . TRP A 1 85 ? -4.830 5.164 3.714 1.00 84.06 85 TRP A N 1
ATOM 692 C CA . TRP A 1 85 ? -4.138 4.994 2.437 1.00 84.06 85 TRP A CA 1
ATOM 693 C C . TRP A 1 85 ? -2.668 5.365 2.605 1.00 84.06 85 TRP A C 1
ATOM 695 O O . TRP A 1 85 ? -2.356 6.500 2.959 1.00 84.06 85 TRP A O 1
ATOM 705 N N . ALA A 1 86 ? -1.781 4.411 2.350 1.00 84.69 86 ALA A N 1
ATOM 706 C CA . ALA A 1 86 ? -0.342 4.604 2.271 1.00 84.69 86 ALA A CA 1
ATOM 707 C C . ALA A 1 86 ? 0.070 4.548 0.796 1.00 84.69 86 ALA A C 1
ATOM 709 O O . ALA A 1 86 ? -0.286 3.605 0.088 1.00 84.69 86 ALA A O 1
ATOM 710 N N . ALA A 1 87 ? 0.780 5.564 0.309 1.00 78.25 87 ALA A N 1
ATOM 711 C CA . ALA A 1 87 ? 1.276 5.567 -1.063 1.00 78.25 87 ALA A CA 1
ATOM 712 C C . ALA A 1 87 ? 2.317 4.453 -1.249 1.00 78.25 87 ALA A C 1
ATOM 714 O O . ALA A 1 87 ? 3.165 4.251 -0.387 1.00 78.25 87 ALA A O 1
ATOM 715 N N . HIS A 1 88 ? 2.248 3.731 -2.369 1.00 79.62 88 HIS A N 1
ATOM 716 C CA . HIS A 1 88 ? 3.131 2.596 -2.642 1.00 79.62 88 HIS A CA 1
ATOM 717 C C . HIS A 1 88 ? 3.637 2.614 -4.094 1.00 79.62 88 HIS A C 1
ATOM 719 O O . HIS A 1 88 ? 3.505 1.646 -4.839 1.00 79.62 88 HIS A O 1
ATOM 725 N N . GLY A 1 89 ? 4.176 3.749 -4.542 1.00 73.44 89 GLY A N 1
ATOM 726 C CA . GLY A 1 89 ? 4.723 3.903 -5.896 1.00 73.44 89 GLY A CA 1
ATOM 727 C C . GLY A 1 89 ? 3.697 3.751 -7.029 1.00 73.44 89 GLY A C 1
ATOM 728 O O . GLY A 1 89 ? 2.484 3.724 -6.811 1.00 73.44 89 GLY A O 1
ATOM 729 N N . LYS A 1 90 ? 4.186 3.659 -8.273 1.00 72.19 90 LYS A N 1
ATOM 730 C CA . LYS A 1 90 ? 3.321 3.657 -9.465 1.00 72.19 90 LYS A CA 1
ATOM 731 C C . LYS A 1 90 ? 2.609 2.324 -9.703 1.00 72.19 90 LYS A C 1
ATOM 733 O O . LYS A 1 90 ? 1.387 2.293 -9.845 1.00 72.19 90 LYS A O 1
ATOM 738 N N . ASN A 1 91 ? 3.377 1.236 -9.746 1.00 76.25 91 ASN A N 1
ATOM 739 C CA . ASN A 1 91 ? 2.910 -0.138 -9.931 1.00 76.25 91 ASN A CA 1
ATOM 740 C C . ASN A 1 91 ? 3.973 -1.144 -9.460 1.00 76.25 91 ASN A C 1
ATOM 742 O O . ASN A 1 91 ? 5.118 -0.778 -9.219 1.00 76.25 91 ASN A O 1
ATOM 746 N N . ASN A 1 92 ? 3.594 -2.422 -9.393 1.00 74.62 92 ASN A N 1
ATOM 747 C CA . ASN A 1 92 ? 4.492 -3.531 -9.041 1.00 74.62 92 ASN A CA 1
ATOM 748 C C . ASN A 1 92 ? 4.893 -4.359 -10.288 1.00 74.62 92 ASN A C 1
ATOM 750 O O . ASN A 1 92 ? 5.046 -5.584 -10.217 1.00 74.62 92 ASN A O 1
ATOM 754 N N . SER A 1 93 ? 4.972 -3.717 -11.461 1.00 70.75 93 SER A N 1
ATOM 755 C CA . SER A 1 93 ? 5.337 -4.351 -12.745 1.00 70.75 93 SER A CA 1
ATOM 756 C C . SER A 1 93 ? 6.773 -4.055 -13.177 1.00 70.75 93 SER A C 1
ATOM 758 O O . SER A 1 93 ? 7.254 -4.654 -14.137 1.00 70.75 93 SER A O 1
ATOM 760 N N . ILE A 1 94 ? 7.452 -3.145 -12.481 1.00 67.88 94 ILE A N 1
ATOM 761 C CA . ILE A 1 94 ? 8.861 -2.817 -12.683 1.00 67.88 94 ILE A CA 1
ATOM 762 C C . ILE A 1 94 ? 9.626 -3.438 -11.517 1.00 67.88 94 ILE A C 1
ATOM 764 O O . ILE A 1 94 ? 9.266 -3.222 -10.359 1.00 67.88 94 ILE A O 1
ATOM 768 N N . LEU A 1 95 ? 10.626 -4.268 -11.818 1.00 65.75 95 LEU A N 1
ATOM 769 C CA . LEU A 1 95 ? 11.501 -4.809 -10.783 1.00 65.75 95 LEU A CA 1
ATOM 770 C C . LEU A 1 95 ? 12.326 -3.677 -10.186 1.00 65.75 95 LEU A C 1
ATOM 772 O O . LEU A 1 95 ? 12.698 -2.748 -10.893 1.00 65.75 95 LEU A O 1
ATOM 776 N N . GLN A 1 96 ? 12.665 -3.792 -8.903 1.00 63.50 96 GLN A N 1
ATOM 777 C CA . GLN A 1 96 ? 13.411 -2.748 -8.205 1.00 63.50 96 GLN A CA 1
ATOM 778 C C . GLN A 1 96 ? 14.745 -2.404 -8.889 1.00 63.50 96 GLN A C 1
ATOM 780 O O . GLN A 1 96 ? 15.123 -1.240 -8.950 1.00 63.50 96 GLN A O 1
ATOM 785 N N . ALA A 1 97 ? 15.418 -3.405 -9.466 1.00 63.31 97 ALA A N 1
ATOM 786 C CA . ALA A 1 97 ? 16.663 -3.224 -10.212 1.00 63.31 97 ALA A CA 1
ATOM 787 C C . ALA A 1 97 ? 16.510 -2.370 -11.486 1.00 63.31 97 ALA A C 1
ATOM 789 O O . ALA A 1 97 ? 17.492 -1.808 -11.961 1.00 63.31 97 ALA A O 1
ATOM 790 N N . ASP A 1 98 ? 15.291 -2.259 -12.016 1.00 66.19 98 ASP A N 1
ATOM 791 C CA . ASP A 1 98 ? 14.991 -1.607 -13.293 1.00 66.19 98 ASP A CA 1
ATOM 792 C C . ASP A 1 98 ? 14.281 -0.252 -13.109 1.00 66.19 98 ASP A C 1
A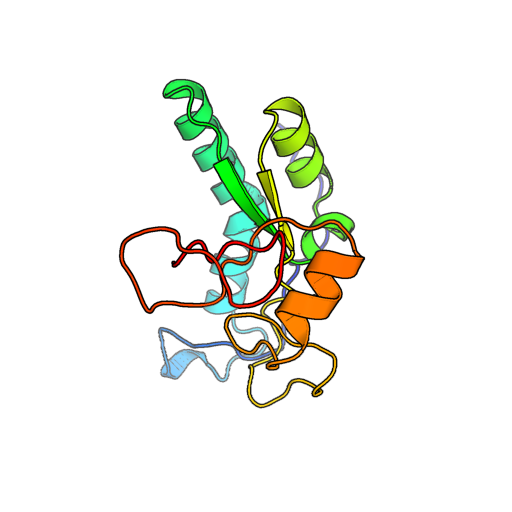TOM 794 O O . ASP A 1 98 ? 13.760 0.322 -14.069 1.00 66.19 98 ASP A O 1
ATOM 798 N N . MET A 1 99 ? 14.204 0.261 -11.877 1.00 64.25 99 MET A N 1
ATOM 799 C CA . MET A 1 99 ? 13.566 1.547 -11.584 1.00 64.25 99 MET A CA 1
ATOM 800 C C . MET A 1 99 ? 14.547 2.703 -11.735 1.00 64.25 99 MET A C 1
ATOM 802 O O . MET A 1 99 ? 15.724 2.594 -11.392 1.00 64.25 99 MET A O 1
ATOM 806 N N . SER A 1 100 ? 14.047 3.852 -12.194 1.00 62.44 100 SER A N 1
ATOM 807 C CA . SER A 1 100 ? 14.821 5.085 -12.097 1.00 62.44 100 SER A CA 1
ATOM 808 C C . SER A 1 100 ? 14.981 5.492 -10.622 1.00 62.44 100 SER A C 1
ATOM 810 O O . SER A 1 100 ? 14.091 5.217 -9.811 1.00 62.44 100 SER A O 1
ATOM 812 N N . PRO A 1 101 ? 16.069 6.198 -10.259 1.00 59.00 101 PRO A N 1
ATOM 813 C CA . PRO A 1 101 ? 16.287 6.687 -8.892 1.00 59.00 101 PRO A CA 1
ATOM 814 C C . PRO A 1 101 ? 15.142 7.551 -8.338 1.00 59.00 101 PRO A C 1
ATOM 816 O O . PRO A 1 101 ? 14.982 7.679 -7.130 1.00 59.00 101 PRO A O 1
ATOM 819 N N . GLU A 1 102 ? 14.338 8.141 -9.220 1.00 54.88 102 GLU A N 1
ATOM 820 C CA . GLU A 1 102 ? 13.210 9.014 -8.884 1.00 54.88 102 GLU A CA 1
ATOM 821 C C . GLU A 1 102 ? 11.954 8.246 -8.442 1.00 54.88 102 GLU A C 1
ATOM 823 O O . GLU A 1 102 ? 11.046 8.835 -7.862 1.00 54.88 102 GLU A O 1
ATOM 828 N N . LEU A 1 103 ? 11.870 6.939 -8.717 1.00 53.34 103 LEU A N 1
ATOM 829 C CA . LEU A 1 103 ? 10.636 6.160 -8.564 1.00 53.34 103 LEU A CA 1
ATOM 830 C C . LEU A 1 103 ? 10.466 5.466 -7.207 1.00 53.34 103 LEU A C 1
ATOM 832 O O . LEU A 1 103 ? 9.459 4.779 -7.045 1.00 53.34 103 LEU A O 1
ATOM 836 N N . GLY A 1 104 ? 11.399 5.652 -6.264 1.00 51.72 104 GLY A N 1
ATOM 837 C CA . GLY A 1 104 ? 11.567 4.884 -5.019 1.00 51.72 104 GLY A CA 1
ATOM 838 C C . GLY A 1 104 ? 10.291 4.277 -4.415 1.00 51.72 104 GLY A C 1
ATOM 839 O O . GLY A 1 104 ? 9.575 4.953 -3.680 1.00 51.72 104 GLY A O 1
ATOM 840 N N . PRO A 1 105 ? 10.003 2.993 -4.680 1.00 52.22 105 PRO A N 1
ATOM 841 C CA . PRO A 1 105 ? 8.976 2.222 -4.004 1.00 52.22 105 PRO A CA 1
ATOM 842 C C . PRO A 1 105 ? 9.583 1.101 -3.146 1.00 52.22 105 PRO A C 1
ATOM 844 O O . PRO A 1 105 ? 10.686 0.625 -3.399 1.00 52.22 105 PRO A O 1
ATOM 847 N N . ALA A 1 106 ? 8.799 0.608 -2.187 1.00 52.44 106 ALA A N 1
ATOM 848 C CA . ALA A 1 106 ? 9.042 -0.650 -1.482 1.00 52.44 106 ALA A CA 1
ATOM 849 C C . ALA A 1 106 ? 10.437 -0.767 -0.832 1.00 52.44 106 ALA A C 1
ATOM 851 O O . ALA A 1 106 ? 11.277 -1.523 -1.324 1.00 52.44 106 ALA A O 1
ATOM 852 N N . LEU A 1 107 ? 10.641 -0.094 0.309 1.00 53.41 107 LEU A N 1
ATOM 853 C CA . LEU A 1 107 ? 11.824 -0.232 1.181 1.00 53.41 107 LEU A CA 1
ATOM 854 C C . LEU A 1 107 ? 13.126 0.409 0.663 1.00 53.41 107 LEU A C 1
ATOM 856 O O . LEU A 1 107 ? 14.172 0.267 1.291 1.00 53.41 107 LEU A O 1
ATOM 860 N N . THR A 1 108 ? 13.103 1.116 -0.469 1.00 55.38 108 THR A N 1
ATOM 861 C CA . THR A 1 108 ? 14.275 1.844 -1.001 1.00 55.38 108 THR A CA 1
ATOM 862 C C . THR A 1 108 ? 14.081 3.350 -0.929 1.00 55.38 108 THR A C 1
ATOM 864 O O . THR A 1 108 ? 14.213 4.061 -1.927 1.00 55.38 108 THR A O 1
ATOM 867 N N . GLU A 1 109 ? 13.729 3.847 0.251 1.00 63.59 109 GLU A N 1
ATOM 868 C CA . GLU A 1 109 ? 13.751 5.281 0.480 1.00 63.59 109 GLU A CA 1
ATOM 869 C C . GLU A 1 109 ? 15.201 5.793 0.570 1.00 63.59 109 GLU A C 1
ATOM 871 O O . GLU A 1 109 ? 16.102 5.129 1.083 1.00 63.59 109 GLU A O 1
ATOM 876 N N . THR A 1 110 ? 15.456 6.989 0.042 1.00 71.06 110 THR A N 1
ATOM 877 C CA . THR A 1 110 ? 16.731 7.680 0.289 1.00 71.06 110 THR A CA 1
ATOM 878 C C . THR A 1 110 ? 16.749 8.240 1.713 1.00 71.06 110 THR A C 1
ATOM 880 O O . THR A 1 110 ? 15.686 8.532 2.262 1.00 71.06 110 THR A O 1
ATOM 883 N N . PHE A 1 111 ? 17.931 8.530 2.272 1.00 76.12 111 PHE A N 1
ATOM 884 C CA . PHE A 1 111 ? 18.056 9.201 3.580 1.00 76.12 111 PHE A CA 1
ATOM 885 C C . PHE A 1 111 ? 17.325 10.554 3.675 1.00 76.12 111 PHE A C 1
ATOM 887 O O . PHE A 1 111 ? 17.066 11.026 4.776 1.00 76.12 111 PHE A O 1
ATOM 894 N N . ARG A 1 112 ? 16.977 11.177 2.539 1.00 79.94 112 ARG A N 1
ATOM 895 C CA . ARG A 1 112 ? 16.224 12.441 2.490 1.00 79.94 112 ARG A CA 1
ATOM 896 C C . ARG A 1 112 ? 14.711 12.266 2.497 1.00 79.94 112 ARG A C 1
ATOM 898 O O . ARG A 1 112 ? 13.981 13.233 2.681 1.00 79.94 112 ARG A O 1
ATOM 905 N N . THR A 1 113 ? 14.225 11.061 2.238 1.00 81.00 113 THR A N 1
ATOM 906 C CA . THR A 1 113 ? 12.793 10.811 2.046 1.00 81.00 113 THR A CA 1
ATOM 907 C C . THR A 1 113 ? 11.985 11.172 3.292 1.00 81.00 113 THR A C 1
ATOM 909 O O . THR A 1 113 ? 11.018 11.917 3.140 1.00 81.00 113 THR A O 1
ATOM 912 N N . PRO A 1 114 ? 12.399 10.809 4.525 1.00 84.69 114 PRO A N 1
ATOM 913 C CA . PRO A 1 114 ? 11.652 11.201 5.718 1.00 84.69 114 PRO A CA 1
ATOM 914 C C . PRO A 1 114 ? 11.526 12.722 5.900 1.00 84.69 114 PRO A C 1
ATOM 916 O O . PRO A 1 114 ? 10.484 13.193 6.349 1.00 84.69 114 PRO A O 1
ATOM 919 N N . GLU A 1 115 ? 12.546 13.501 5.521 1.00 85.94 115 GLU A N 1
ATOM 920 C CA . GLU A 1 115 ? 12.504 14.972 5.568 1.00 85.94 115 GLU A CA 1
ATOM 921 C C . GLU A 1 115 ? 11.477 15.525 4.573 1.00 85.94 115 GLU A C 1
ATOM 923 O O . GLU A 1 115 ? 10.596 16.293 4.956 1.00 85.94 115 GLU A O 1
ATOM 928 N N . LEU A 1 116 ? 11.522 15.061 3.320 1.00 84.44 116 LEU A N 1
ATOM 929 C CA . LEU A 1 116 ? 10.581 15.471 2.273 1.00 84.44 116 LEU A CA 1
ATOM 930 C C . LEU A 1 116 ? 9.133 15.123 2.640 1.00 84.44 116 LEU A C 1
ATOM 932 O O . LEU A 1 116 ? 8.218 15.916 2.431 1.00 84.44 116 LEU A O 1
ATOM 936 N N . LEU A 1 117 ? 8.905 13.939 3.209 1.00 83.44 117 LEU A N 1
ATOM 937 C CA . LEU A 1 117 ? 7.572 13.529 3.641 1.00 83.44 117 LEU A CA 1
ATOM 938 C C . LEU A 1 117 ? 7.074 14.402 4.805 1.00 83.44 117 LEU A C 1
ATOM 940 O O . LEU A 1 117 ? 5.897 14.768 4.824 1.00 83.44 117 LEU A O 1
ATOM 944 N N . ALA A 1 118 ? 7.955 14.785 5.736 1.00 84.56 118 ALA A N 1
ATOM 945 C CA . ALA A 1 118 ? 7.610 15.698 6.825 1.00 84.56 118 ALA A CA 1
ATOM 946 C C . ALA A 1 118 ? 7.236 17.097 6.300 1.00 84.56 118 ALA A C 1
ATOM 948 O O . ALA A 1 118 ? 6.233 17.660 6.742 1.00 84.56 118 ALA A O 1
ATOM 949 N N . GLU A 1 119 ? 7.972 17.627 5.315 1.00 86.88 119 GLU A N 1
ATOM 950 C CA . GLU A 1 119 ? 7.653 18.897 4.635 1.00 86.88 119 GLU A CA 1
ATOM 951 C C . GLU A 1 119 ? 6.281 18.863 3.945 1.00 86.88 119 GLU A C 1
ATOM 953 O O . GLU A 1 119 ? 5.549 19.854 3.945 1.00 86.88 119 GLU A O 1
ATOM 958 N N . LEU A 1 120 ? 5.893 17.702 3.411 1.00 84.06 120 LEU A N 1
ATOM 959 C CA . LEU A 1 120 ? 4.579 17.465 2.807 1.00 84.06 120 LEU A CA 1
ATOM 960 C C . LEU A 1 120 ? 3.463 17.217 3.841 1.00 84.06 120 LEU A C 1
ATOM 962 O O . LEU A 1 120 ? 2.308 17.003 3.465 1.00 84.06 120 LEU A O 1
ATOM 966 N N . GLY A 1 121 ? 3.779 17.248 5.139 1.00 85.94 121 GLY A N 1
ATOM 967 C CA . GLY A 1 121 ? 2.822 17.077 6.233 1.00 85.94 121 GLY A CA 1
ATOM 968 C C . GLY A 1 121 ? 2.453 15.623 6.543 1.00 85.94 121 GLY A C 1
ATOM 969 O O . GLY A 1 121 ? 1.494 15.373 7.282 1.00 85.94 121 GLY A O 1
ATOM 970 N N . LEU A 1 122 ? 3.192 14.651 6.002 1.00 85.38 122 LEU A N 1
ATOM 971 C CA . LEU A 1 122 ? 3.066 13.247 6.393 1.00 85.38 122 LEU A CA 1
ATOM 972 C C . LEU A 1 122 ? 3.706 13.038 7.769 1.00 85.38 122 LEU A C 1
ATOM 974 O O . LEU A 1 122 ? 4.612 13.759 8.176 1.00 85.38 122 LEU A O 1
ATOM 978 N N . ARG A 1 123 ? 3.190 12.060 8.518 1.00 89.31 123 ARG A N 1
ATOM 979 C CA . ARG A 1 123 ? 3.524 11.882 9.946 1.00 89.31 123 ARG A CA 1
ATOM 980 C C . ARG A 1 123 ? 4.180 10.547 10.273 1.00 89.31 123 ARG A C 1
ATOM 982 O O . ARG A 1 123 ? 4.630 10.362 11.402 1.00 89.31 123 ARG A O 1
ATOM 989 N N . TYR A 1 124 ? 4.184 9.608 9.333 1.00 87.75 124 TYR A N 1
ATOM 990 C CA . TYR A 1 124 ? 4.846 8.326 9.511 1.00 87.75 124 TYR A CA 1
ATOM 991 C C . TYR A 1 124 ? 5.263 7.705 8.176 1.00 87.75 124 TYR A C 1
ATOM 993 O O . TYR A 1 124 ? 4.632 7.964 7.148 1.00 87.75 124 TYR A O 1
ATOM 1001 N N . VAL A 1 125 ? 6.294 6.863 8.233 1.00 84.31 125 VAL A N 1
ATOM 1002 C CA . VAL A 1 125 ? 6.788 6.005 7.147 1.00 84.31 125 VAL A CA 1
ATOM 1003 C C . VAL A 1 125 ? 6.667 4.537 7.547 1.00 84.31 125 VAL A C 1
ATOM 1005 O O . VAL A 1 125 ? 6.642 4.224 8.738 1.00 84.31 125 VAL A O 1
ATOM 1008 N N . LEU A 1 126 ? 6.581 3.647 6.558 1.00 85.38 126 LEU A N 1
ATOM 1009 C CA . LEU A 1 126 ? 6.474 2.197 6.760 1.00 85.38 126 LEU A CA 1
ATOM 1010 C C . LEU A 1 126 ? 7.530 1.448 5.938 1.00 85.38 126 LEU A C 1
ATOM 1012 O O . LEU A 1 126 ? 7.231 0.422 5.343 1.00 85.38 126 LEU A O 1
ATOM 1016 N N . ASP A 1 127 ? 8.739 1.999 5.823 1.00 78.44 127 ASP A N 1
ATOM 1017 C CA . ASP A 1 127 ? 9.776 1.465 4.924 1.00 78.44 127 ASP A CA 1
ATOM 1018 C C . ASP A 1 127 ? 10.892 0.685 5.644 1.00 78.44 127 ASP A C 1
ATOM 1020 O O . ASP A 1 127 ? 11.847 0.249 5.007 1.00 78.44 127 ASP A O 1
AT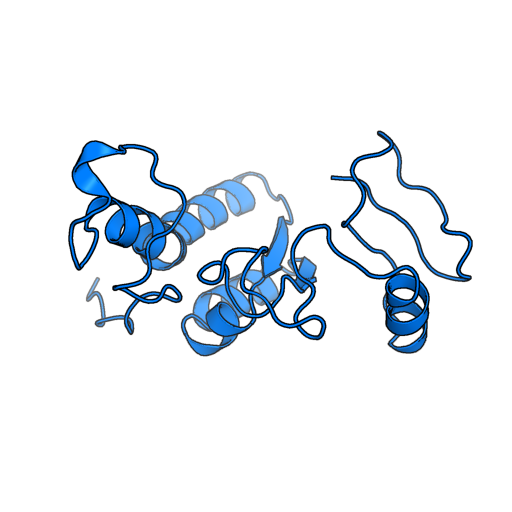OM 1024 N N . TRP A 1 128 ? 10.825 0.537 6.972 1.00 78.75 128 TRP A N 1
ATOM 1025 C CA . TRP A 1 128 ? 11.923 -0.010 7.776 1.00 78.75 128 TRP A CA 1
ATOM 1026 C C . TRP A 1 128 ? 11.455 -1.252 8.529 1.00 78.75 128 TRP A C 1
ATOM 1028 O O . TRP A 1 128 ? 10.485 -1.182 9.268 1.00 78.75 128 TRP A O 1
ATOM 1038 N N . ALA A 1 129 ? 12.168 -2.369 8.385 1.00 82.81 129 ALA A N 1
ATOM 1039 C CA . ALA A 1 129 ? 11.869 -3.641 9.055 1.00 82.81 129 ALA A CA 1
ATOM 1040 C C . ALA A 1 129 ? 12.860 -3.912 10.204 1.00 82.81 129 ALA A C 1
ATOM 1042 O O . ALA A 1 129 ? 13.530 -4.944 10.237 1.00 82.81 129 ALA A O 1
ATOM 1043 N N . ASN A 1 130 ? 13.073 -2.927 11.079 1.00 87.44 130 ASN A N 1
ATOM 1044 C CA . ASN A 1 130 ? 14.202 -2.914 12.019 1.00 87.44 130 ASN A CA 1
ATOM 1045 C C . ASN A 1 130 ? 13.816 -2.912 13.504 1.00 87.44 130 ASN A C 1
ATOM 1047 O O . ASN A 1 130 ? 14.715 -2.923 14.344 1.00 87.44 130 ASN A O 1
ATOM 1051 N N . ASP A 1 131 ? 12.528 -2.860 13.829 1.00 90.50 131 ASP A N 1
ATOM 1052 C CA . ASP A 1 131 ? 12.033 -2.862 15.205 1.00 90.50 131 ASP A CA 1
ATOM 1053 C C . ASP A 1 131 ? 10.613 -3.453 15.251 1.00 90.50 131 ASP A C 1
ATOM 1055 O O . ASP A 1 131 ? 9.917 -3.471 14.238 1.00 90.50 131 ASP A O 1
ATOM 1059 N N . ASP A 1 132 ? 10.176 -3.917 16.421 1.00 91.75 132 ASP A N 1
ATOM 1060 C CA . ASP A 1 132 ? 8.813 -4.416 16.659 1.00 91.75 132 ASP A CA 1
ATOM 1061 C C . ASP A 1 132 ? 7.866 -3.300 17.144 1.00 91.75 132 ASP A C 1
ATOM 1063 O O . ASP A 1 132 ? 6.650 -3.495 17.241 1.00 91.75 132 ASP A O 1
ATOM 1067 N N . GLN A 1 133 ? 8.406 -2.126 17.496 1.00 93.81 133 GLN A N 1
ATOM 1068 C CA . GLN A 1 133 ? 7.639 -0.984 17.992 1.00 93.81 133 GLN A CA 1
ATOM 1069 C C . GLN A 1 133 ? 7.818 0.259 17.110 1.00 93.81 133 GLN A C 1
ATOM 1071 O O . GLN A 1 133 ? 8.908 0.510 16.596 1.00 93.81 133 GLN A O 1
ATOM 1076 N N . PRO A 1 134 ? 6.781 1.110 16.967 1.00 93.69 134 PRO A N 1
ATOM 1077 C CA . PRO A 1 134 ? 6.949 2.419 16.351 1.00 93.69 134 PRO A CA 1
ATOM 1078 C C . PRO A 1 134 ? 7.935 3.287 17.135 1.00 93.69 134 PRO A C 1
ATOM 1080 O O . PRO A 1 134 ? 7.837 3.402 18.359 1.00 93.69 134 PRO A O 1
ATOM 1083 N N . TYR A 1 135 ? 8.825 3.978 16.428 1.00 94.12 135 TYR A N 1
ATOM 1084 C CA . TYR A 1 135 ? 9.817 4.861 17.039 1.00 94.12 135 TYR A CA 1
ATOM 1085 C C . TYR A 1 135 ? 9.948 6.179 16.273 1.00 94.12 135 TYR A C 1
ATOM 1087 O O . TYR A 1 135 ? 9.564 6.311 15.110 1.00 94.12 135 TYR A O 1
ATOM 1095 N N . ARG A 1 136 ? 10.455 7.210 16.951 1.00 95.19 136 ARG A N 1
ATOM 1096 C CA . ARG A 1 136 ? 10.681 8.522 16.333 1.00 95.19 136 ARG A CA 1
ATOM 1097 C C . ARG A 1 136 ? 11.943 8.482 15.488 1.00 95.19 136 ARG A C 1
ATOM 1099 O O . ARG A 1 136 ? 12.979 8.024 15.961 1.00 95.19 136 ARG A O 1
ATOM 1106 N N . LEU A 1 137 ? 11.862 9.012 14.272 1.00 90.12 137 LEU A N 1
ATOM 1107 C CA . LEU A 1 137 ? 13.053 9.260 13.468 1.00 90.12 137 LEU A CA 1
ATOM 1108 C C . LEU A 1 137 ? 13.791 10.500 13.986 1.00 90.12 137 LEU A C 1
ATOM 1110 O O . LEU A 1 137 ? 13.213 11.350 14.666 1.00 90.12 137 LEU A O 1
ATOM 1114 N N . ASN A 1 138 ? 15.047 10.660 13.567 1.00 91.62 138 ASN A N 1
ATOM 1115 C CA . ASN A 1 138 ? 15.817 11.896 13.764 1.00 91.62 138 ASN A CA 1
ATOM 1116 C C . ASN A 1 138 ? 15.312 13.071 12.891 1.00 91.62 138 ASN A C 1
ATOM 1118 O O . ASN A 1 138 ? 16.009 14.067 12.731 1.00 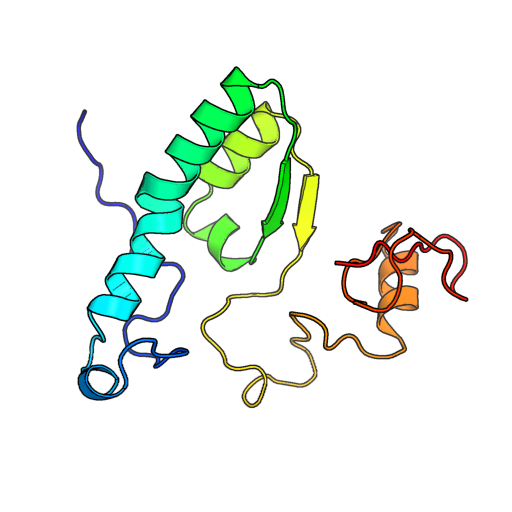91.62 138 ASN A O 1
ATOM 1122 N N . VAL A 1 139 ? 14.096 12.963 12.347 1.00 90.69 139 VAL A N 1
ATOM 1123 C CA . VAL A 1 139 ? 13.385 13.995 11.589 1.00 90.69 139 VAL A CA 1
ATOM 1124 C C . VAL A 1 139 ? 12.176 14.448 12.418 1.00 90.69 139 VAL A C 1
ATOM 1126 O O . VAL A 1 139 ? 11.291 13.631 12.702 1.00 90.69 139 VAL A O 1
ATOM 1129 N N . PRO A 1 140 ? 12.112 15.724 12.845 1.00 91.94 140 PRO A N 1
ATOM 1130 C CA . PRO A 1 140 ? 11.022 16.224 13.676 1.00 91.94 140 PRO A CA 1
ATOM 1131 C C . PRO A 1 140 ? 9.639 15.968 13.065 1.00 91.94 140 PRO A C 1
ATOM 1133 O O . PRO A 1 140 ? 9.392 16.259 11.901 1.00 91.94 140 PRO A O 1
ATOM 1136 N N . GLY A 1 141 ? 8.717 15.442 13.875 1.00 89.06 141 GLY A N 1
ATOM 1137 C CA . GLY A 1 141 ? 7.342 15.167 13.445 1.00 89.06 141 GLY A CA 1
ATOM 1138 C C . GLY A 1 141 ? 7.140 13.849 12.687 1.00 89.06 141 GLY A C 1
ATOM 1139 O O . GLY A 1 141 ? 5.989 13.512 12.415 1.00 89.06 141 GLY A O 1
ATOM 1140 N N . MET A 1 142 ? 8.205 13.083 12.420 1.00 91.19 142 MET A N 1
ATOM 1141 C CA . MET A 1 142 ? 8.131 11.819 11.687 1.00 91.19 142 MET A CA 1
ATOM 1142 C C . MET A 1 142 ? 8.281 10.590 12.599 1.00 91.19 142 MET A C 1
ATOM 1144 O O . MET A 1 142 ? 9.155 10.529 13.470 1.00 91.19 142 MET A O 1
ATOM 1148 N N . LEU A 1 143 ? 7.426 9.590 12.380 1.00 92.25 143 LEU A N 1
ATOM 1149 C CA . LEU A 1 143 ? 7.484 8.277 13.026 1.00 92.25 143 LEU A CA 1
ATOM 1150 C C . LEU A 1 143 ? 7.870 7.189 12.017 1.00 92.25 143 LEU A C 1
ATOM 1152 O O . LEU A 1 143 ? 7.350 7.163 10.906 1.00 92.25 143 LEU A O 1
ATOM 1156 N N . SER A 1 144 ? 8.723 6.257 12.425 1.00 88.75 144 SER A N 1
ATOM 1157 C CA . SER A 1 144 ? 8.822 4.956 11.768 1.00 88.75 144 SER A CA 1
ATOM 1158 C C . SER A 1 144 ? 7.756 4.040 12.359 1.00 88.75 144 SER A C 1
ATOM 1160 O O . SER A 1 144 ? 7.646 3.931 13.584 1.00 88.75 144 SER A O 1
ATOM 1162 N N . VAL A 1 145 ? 6.954 3.412 11.502 1.00 90.25 145 VAL A N 1
ATOM 1163 C CA . VAL A 1 145 ? 6.057 2.310 11.863 1.00 90.25 145 VAL A CA 1
ATOM 1164 C C . VAL A 1 145 ? 6.549 1.081 11.101 1.00 90.25 145 VAL A C 1
ATOM 1166 O O . VAL A 1 145 ? 6.191 0.931 9.931 1.00 90.25 145 VAL A O 1
ATOM 1169 N N . PRO A 1 146 ? 7.396 0.247 11.725 1.00 85.06 146 PRO A N 1
ATOM 1170 C CA . PRO A 1 146 ? 8.002 -0.884 11.038 1.00 85.06 146 PRO A CA 1
ATOM 1171 C C . PRO A 1 146 ? 6.994 -1.904 10.485 1.00 85.06 146 PRO A C 1
ATOM 1173 O O . PRO A 1 146 ? 5.923 -2.085 11.075 1.00 85.06 146 PRO A O 1
ATOM 1176 N N . TYR A 1 147 ? 7.339 -2.559 9.366 1.00 77.19 147 TYR A N 1
ATOM 1177 C CA . TYR A 1 147 ? 6.580 -3.665 8.750 1.00 77.19 147 TYR A CA 1
ATOM 1178 C C . TYR A 1 147 ? 7.496 -4.803 8.292 1.00 77.19 147 TYR A C 1
ATOM 1180 O O . TYR A 1 147 ? 8.662 -4.513 7.940 1.00 77.19 147 TYR A O 1
#

Foldseek 3Di:
DDDDDQPAFLADQQFQDDDPDPVQRPDRRSVVVRVVRCCCLPPVLVVVLVVCVVVVHAEEDADAPSCCVRRVVSVVSNVVSVHHYDHFFHDPRAPPVRDDPVGDGALPDDPCRQVVCVVVVHQEDANDQDDPDKDDDPHPRYIYDYD

Organism: NCBI:txid576784

Secondary structure (DSSP, 8-state):
-----PPP-SS-TT-----SSGGGTT-SS-HHHHHHHHHIIIIIHHHHHHHHHHTTPPPEEEE-HHHHHH-HHHHHHHHHTT-EEEE--S-SSS-GGGS-GGG--SS---TTHHHHHHHTT--EE----S-SS-EE-SSTT-EE---

Sequence (147 aa):
MRVSRCPSSVYEVDRPSTSIFPDTRALAPYPLNYGWRDYGPRGGIWRLIESLDRHQVRASVMLNSDVAERYPQIVRAGRERNWVWAAHGKNNSILQADMSPELGPALTETFRTPELLAELGLRYVLDWANDDQPYRLNVPGMLSVPY

InterPro domains:
  IPR011330 Glycoside hydrolase/deacetylase, beta/alpha-barrel [SSF88713] (31-141)